Protein AF-A0A0L0BZN0-F1 (afdb_monomer_lite)

Structure (mmCIF, N/CA/C/O backbone):
data_AF-A0A0L0BZN0-F1
#
_entry.id   AF-A0A0L0BZN0-F1
#
loop_
_atom_site.group_PDB
_atom_site.id
_atom_site.type_symbol
_atom_site.label_atom_id
_atom_site.label_alt_id
_atom_site.label_comp_id
_atom_site.label_asym_id
_atom_site.label_entity_id
_atom_site.label_seq_id
_atom_site.pdbx_PDB_ins_code
_atom_site.Cartn_x
_atom_site.Cartn_y
_atom_site.Cartn_z
_atom_site.occupancy
_atom_site.B_iso_or_equiv
_atom_site.auth_seq_id
_atom_site.auth_comp_id
_atom_site.auth_asym_id
_atom_site.auth_atom_id
_atom_site.pdbx_PDB_model_num
ATOM 1 N N . MET A 1 1 ? 6.008 -5.250 12.023 1.00 67.69 1 MET A N 1
ATOM 2 C CA . MET A 1 1 ? 6.577 -5.212 10.674 1.00 67.69 1 MET A CA 1
ATOM 3 C C . MET A 1 1 ? 5.987 -6.363 9.876 1.00 67.69 1 MET A C 1
ATOM 5 O O . MET A 1 1 ? 6.172 -7.514 10.262 1.00 67.69 1 MET A O 1
ATOM 9 N N . LYS A 1 2 ? 5.183 -6.037 8.874 1.00 79.00 2 LYS A N 1
ATOM 10 C CA . LYS A 1 2 ? 4.597 -6.872 7.844 1.00 79.00 2 LYS A CA 1
ATOM 11 C C . LYS A 1 2 ? 5.675 -7.265 6.838 1.00 79.00 2 LYS A C 1
ATOM 13 O O . LYS A 1 2 ? 6.627 -6.530 6.587 1.00 79.00 2 LYS A O 1
ATOM 18 N N . GLU A 1 3 ? 5.539 -8.473 6.313 1.00 88.75 3 GLU A N 1
ATOM 19 C CA . GLU A 1 3 ? 6.440 -8.984 5.287 1.00 88.75 3 GLU A CA 1
ATOM 20 C C . GLU A 1 3 ? 6.220 -8.251 3.958 1.00 88.75 3 GLU A C 1
ATOM 22 O O . GLU A 1 3 ? 5.159 -7.677 3.711 1.00 88.75 3 GLU A O 1
ATOM 27 N N . THR A 1 4 ? 7.219 -8.297 3.082 1.00 93.56 4 THR A N 1
ATOM 28 C CA . THR A 1 4 ? 7.092 -7.852 1.696 1.00 93.56 4 THR A CA 1
ATOM 29 C C . THR A 1 4 ? 6.010 -8.662 0.973 1.00 93.56 4 THR A C 1
ATOM 31 O O . THR A 1 4 ? 6.008 -9.895 1.027 1.00 93.56 4 THR A O 1
ATOM 34 N N . VAL A 1 5 ? 5.112 -7.993 0.246 1.00 95.50 5 VAL A N 1
ATOM 35 C CA . VAL A 1 5 ? 3.976 -8.641 -0.433 1.00 95.50 5 VAL A CA 1
ATOM 36 C C . VAL A 1 5 ? 3.826 -8.210 -1.888 1.00 95.50 5 VAL A C 1
ATOM 38 O O . VAL A 1 5 ? 4.267 -7.139 -2.294 1.00 95.50 5 VAL A O 1
ATOM 41 N N . ASN A 1 6 ? 3.163 -9.053 -2.683 1.00 96.44 6 ASN A N 1
ATOM 42 C CA . ASN A 1 6 ? 2.621 -8.637 -3.975 1.00 96.44 6 ASN A CA 1
ATOM 43 C C . ASN A 1 6 ? 1.239 -8.024 -3.736 1.00 96.44 6 ASN A C 1
ATOM 45 O O . ASN A 1 6 ? 0.390 -8.659 -3.107 1.00 96.44 6 ASN A O 1
ATOM 49 N N . VAL A 1 7 ? 1.005 -6.828 -4.269 1.00 96.31 7 VAL A N 1
ATOM 50 C CA . VAL A 1 7 ? -0.298 -6.160 -4.197 1.00 96.31 7 VAL A CA 1
ATOM 51 C C . VAL A 1 7 ? -1.003 -6.341 -5.534 1.00 96.31 7 VAL A C 1
ATOM 53 O O . VAL A 1 7 ? -0.443 -6.054 -6.591 1.00 96.31 7 VAL A O 1
ATOM 56 N N . ASN A 1 8 ? -2.229 -6.863 -5.507 1.00 95.12 8 ASN A N 1
ATOM 57 C CA . ASN A 1 8 ? -2.979 -7.130 -6.732 1.00 95.12 8 ASN A CA 1
ATOM 58 C C . ASN A 1 8 ? -3.166 -5.839 -7.548 1.00 95.12 8 ASN A C 1
ATOM 60 O O . ASN A 1 8 ? -3.592 -4.828 -7.002 1.00 95.12 8 ASN A O 1
ATOM 64 N N . GLY A 1 9 ? -2.872 -5.889 -8.848 1.00 94.94 9 GLY A N 1
ATOM 65 C CA . GLY A 1 9 ? -2.922 -4.722 -9.737 1.00 94.94 9 GLY A CA 1
ATOM 66 C C . GLY A 1 9 ? -1.619 -3.921 -9.828 1.00 94.94 9 GLY A C 1
ATOM 67 O O . GLY A 1 9 ? -1.497 -3.106 -10.739 1.00 94.94 9 GLY A O 1
ATOM 68 N N . HIS A 1 10 ? -0.623 -4.199 -8.981 1.00 96.44 10 HIS A N 1
ATOM 69 C CA . HIS A 1 10 ? 0.664 -3.504 -8.995 1.00 96.44 10 HIS A CA 1
ATOM 70 C C . HIS A 1 10 ? 1.813 -4.450 -9.346 1.00 96.44 10 HIS A C 1
ATOM 72 O O . HIS A 1 10 ? 1.815 -5.637 -9.016 1.00 96.44 10 HIS A O 1
ATOM 78 N N . THR A 1 11 ? 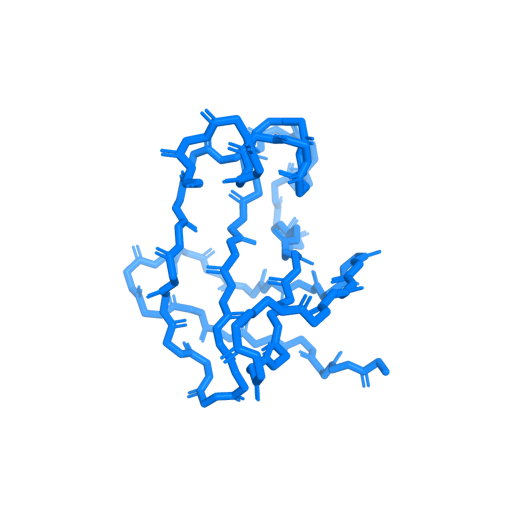2.803 -3.914 -10.055 1.00 95.94 11 THR A N 1
ATOM 79 C CA . THR A 1 11 ? 3.979 -4.675 -10.481 1.00 95.94 11 THR A CA 1
ATOM 80 C C . THR A 1 11 ? 4.948 -4.853 -9.321 1.00 95.94 11 THR A C 1
ATOM 82 O O . THR A 1 11 ? 5.270 -3.893 -8.623 1.00 95.94 11 THR A O 1
ATOM 85 N N . GLY A 1 12 ? 5.465 -6.073 -9.185 1.00 95.62 12 GLY A N 1
ATOM 86 C CA . GLY A 1 12 ? 6.533 -6.390 -8.248 1.00 95.62 12 GLY A CA 1
ATOM 87 C C . GLY A 1 12 ? 6.069 -6.482 -6.799 1.00 95.62 12 GLY A C 1
ATOM 88 O O . GLY A 1 12 ? 4.880 -6.573 -6.486 1.00 95.62 12 GLY A O 1
ATOM 89 N N . THR A 1 13 ? 7.058 -6.497 -5.919 1.00 97.19 13 THR A N 1
ATOM 90 C CA . THR A 1 13 ? 6.881 -6.598 -4.480 1.00 97.19 13 THR A CA 1
ATOM 91 C C . THR A 1 13 ? 6.954 -5.233 -3.809 1.00 97.19 13 THR A C 1
ATOM 93 O O . THR A 1 13 ? 7.600 -4.301 -4.296 1.00 97.19 13 THR A O 1
ATOM 96 N N . TRP A 1 14 ? 6.259 -5.133 -2.682 1.00 98.12 14 TRP A N 1
ATOM 97 C CA . TRP A 1 14 ? 6.112 -3.914 -1.910 1.00 98.12 14 TRP A CA 1
ATOM 98 C C . TRP A 1 14 ? 6.448 -4.199 -0.450 1.00 98.12 14 TRP A C 1
ATOM 100 O O . TRP A 1 14 ? 5.950 -5.180 0.113 1.00 98.12 14 TRP A O 1
ATOM 110 N N . CYS A 1 15 ? 7.295 -3.370 0.150 1.00 97.12 15 CYS A N 1
ATOM 111 C CA . CYS A 1 15 ? 7.752 -3.511 1.530 1.00 97.12 15 CYS A CA 1
ATOM 112 C C . CYS A 1 15 ? 7.051 -2.495 2.439 1.00 97.12 15 CYS A C 1
ATOM 114 O O . CYS A 1 15 ? 6.786 -1.368 2.029 1.00 97.12 15 CYS A O 1
ATOM 116 N N . GLU A 1 16 ? 6.722 -2.896 3.669 1.00 97.69 16 GLU A N 1
ATOM 117 C CA . GLU A 1 16 ? 6.183 -1.957 4.657 1.00 97.69 16 GLU A CA 1
ATOM 118 C C . GLU A 1 16 ? 7.270 -0.961 5.063 1.00 97.69 16 GLU A C 1
ATOM 120 O O . GLU A 1 16 ? 8.371 -1.356 5.461 1.00 97.69 16 GLU A O 1
ATOM 125 N N . ILE A 1 17 ? 6.917 0.321 5.026 1.00 97.38 17 ILE A N 1
ATOM 126 C CA . ILE A 1 17 ? 7.745 1.412 5.540 1.00 97.38 17 ILE A CA 1
ATOM 127 C C . ILE A 1 17 ? 7.126 2.098 6.764 1.00 97.38 17 ILE A C 1
ATOM 129 O O . ILE A 1 17 ? 7.863 2.700 7.542 1.00 97.38 17 ILE A O 1
ATOM 133 N N . ASP A 1 18 ? 5.809 1.975 6.966 1.00 97.88 18 ASP A N 1
ATOM 134 C CA . ASP A 1 18 ? 5.108 2.468 8.155 1.00 97.88 18 ASP A CA 1
ATOM 135 C C . ASP A 1 18 ? 3.758 1.748 8.360 1.00 97.88 18 ASP A C 1
ATOM 137 O O . ASP A 1 18 ? 3.220 1.135 7.432 1.00 97.88 18 ASP A O 1
ATOM 141 N N . SER A 1 19 ? 3.176 1.846 9.555 1.00 97.88 19 SER A N 1
ATOM 142 C CA . SER A 1 19 ? 1.814 1.376 9.841 1.00 97.88 19 SER A CA 1
ATOM 143 C C . SER A 1 19 ? 1.074 2.255 10.846 1.00 97.88 19 SER A C 1
ATOM 145 O O . SER A 1 19 ? 1.663 2.881 11.723 1.00 97.88 19 SER A O 1
ATOM 147 N N . THR A 1 20 ? -0.254 2.283 10.730 1.00 97.75 20 THR A N 1
ATOM 148 C CA . THR A 1 20 ? -1.126 3.050 11.626 1.00 97.75 20 THR A CA 1
ATOM 149 C C . THR A 1 20 ? -2.437 2.321 11.898 1.00 97.75 20 THR A C 1
ATOM 151 O O . THR A 1 20 ? -2.871 1.482 11.107 1.00 97.75 20 THR A O 1
ATOM 154 N N . GLU A 1 21 ? -3.082 2.648 13.017 1.00 97.75 21 GLU A N 1
ATOM 155 C CA . GLU A 1 21 ? -4.454 2.224 13.292 1.00 97.75 21 GLU A CA 1
ATOM 156 C C . GLU A 1 21 ? -5.426 3.280 12.752 1.00 97.75 21 GLU A C 1
ATOM 158 O O . GLU A 1 21 ? -5.385 4.446 13.146 1.00 97.75 21 GLU A O 1
ATOM 163 N N . PHE A 1 22 ? -6.327 2.865 11.865 1.00 97.00 22 PHE A N 1
ATOM 164 C CA . PHE A 1 22 ? -7.357 3.711 11.277 1.00 97.00 22 PHE A CA 1
ATOM 165 C C . PHE A 1 22 ? -8.713 3.008 11.369 1.00 97.00 22 PHE A C 1
ATOM 167 O O . PHE A 1 22 ? -8.900 1.918 10.835 1.00 97.00 22 PHE A O 1
ATOM 174 N N . ASN A 1 23 ? -9.676 3.618 12.069 1.00 94.94 23 ASN A N 1
ATOM 175 C CA . ASN A 1 23 ? -11.019 3.057 12.285 1.00 94.94 23 ASN A CA 1
ATOM 176 C C . ASN A 1 23 ? -11.042 1.627 12.873 1.00 94.94 23 ASN A C 1
ATOM 178 O O . ASN A 1 23 ? -11.943 0.843 12.577 1.00 94.94 23 ASN A O 1
ATOM 182 N N . GLY A 1 24 ? -10.075 1.294 13.734 1.00 96.50 24 GLY A N 1
ATOM 183 C CA . GLY A 1 24 ? -9.962 -0.027 14.364 1.00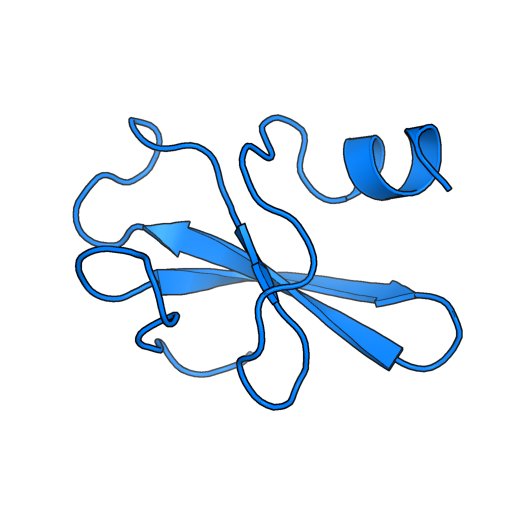 96.50 24 GLY A CA 1
ATOM 184 C C . GLY A 1 24 ? -9.362 -1.113 13.464 1.00 96.50 24 GLY A C 1
ATOM 185 O O . GLY A 1 24 ? -9.384 -2.285 13.837 1.00 96.50 24 GLY A O 1
ATOM 186 N N . GLU A 1 25 ? -8.836 -0.742 12.295 1.00 96.56 25 GLU A N 1
ATOM 187 C CA . GLU A 1 25 ? -8.063 -1.602 11.400 1.00 96.56 25 GLU A CA 1
ATOM 188 C C . GLU A 1 25 ? -6.605 -1.119 11.336 1.00 96.56 25 GLU A C 1
ATOM 190 O O . GLU A 1 25 ? -6.342 0.083 11.367 1.00 96.56 25 GLU A O 1
ATOM 195 N N . ILE A 1 26 ? -5.648 -2.048 11.237 1.00 97.38 26 ILE A N 1
ATOM 196 C CA . ILE A 1 26 ? -4.247 -1.701 10.976 1.00 97.38 26 ILE A CA 1
ATOM 197 C C . ILE A 1 26 ? -4.044 -1.574 9.466 1.00 97.38 26 ILE A C 1
ATOM 199 O O . ILE A 1 26 ? -4.290 -2.516 8.708 1.00 97.38 26 ILE A O 1
ATOM 203 N N . LEU A 1 27 ? -3.548 -0.414 9.049 1.00 98.19 27 LEU A N 1
ATOM 204 C CA . LEU A 1 27 ? -3.137 -0.132 7.681 1.00 98.19 27 LEU A CA 1
ATOM 205 C C . LEU A 1 27 ? -1.614 -0.065 7.587 1.00 98.19 27 LEU A C 1
ATOM 207 O O . LEU A 1 27 ? -0.935 0.341 8.532 1.00 98.19 27 LEU A O 1
ATOM 211 N N . TYR A 1 28 ? -1.090 -0.439 6.425 1.00 98.31 28 TYR A N 1
ATOM 212 C CA . TYR A 1 28 ? 0.343 -0.495 6.147 1.00 98.31 28 TYR A CA 1
ATOM 213 C C . TYR A 1 28 ? 0.664 0.379 4.944 1.00 98.31 28 TYR A C 1
ATOM 215 O O . TYR A 1 28 ? 0.053 0.204 3.888 1.00 98.31 28 TYR A O 1
ATOM 223 N N . LEU A 1 29 ? 1.615 1.297 5.107 1.00 98.38 29 LEU A N 1
ATOM 224 C CA . LEU A 1 29 ? 2.177 2.096 4.028 1.00 98.38 29 LEU A CA 1
ATOM 225 C C . LEU A 1 29 ? 3.306 1.300 3.377 1.00 98.38 29 LEU A C 1
ATOM 227 O O . LEU A 1 29 ? 4.235 0.846 4.049 1.00 98.38 29 LEU A O 1
ATOM 231 N N . MET A 1 30 ? 3.205 1.130 2.068 1.00 98.12 30 MET A N 1
ATOM 232 C CA . MET A 1 30 ? 4.033 0.224 1.296 1.00 98.12 30 MET A CA 1
ATOM 233 C C . MET A 1 30 ? 4.817 0.989 0.233 1.00 98.12 30 MET A C 1
ATOM 235 O O . MET A 1 30 ? 4.225 1.716 -0.567 1.00 98.12 30 MET A O 1
ATOM 239 N N . GLU A 1 31 ? 6.125 0.760 0.177 1.00 98.19 31 GLU A N 1
ATOM 240 C CA . GLU A 1 31 ? 7.017 1.270 -0.867 1.00 98.19 31 GLU A CA 1
ATOM 241 C C . GLU A 1 31 ? 7.332 0.166 -1.885 1.00 98.19 31 GLU A C 1
ATOM 243 O O . GLU A 1 31 ? 7.454 -1.012 -1.536 1.00 98.19 31 GLU A O 1
ATOM 248 N N . SER A 1 32 ? 7.457 0.528 -3.163 1.00 97.88 32 SER A N 1
ATOM 249 C CA . SER A 1 32 ? 7.851 -0.428 -4.197 1.00 97.88 32 SER A CA 1
ATOM 250 C C . SER A 1 32 ? 9.320 -0.807 -4.035 1.00 97.88 32 SER A C 1
ATOM 252 O O . SER A 1 32 ? 10.191 0.048 -4.156 1.00 97.88 32 SER A O 1
ATOM 254 N N . GLU A 1 33 ? 9.637 -2.094 -3.906 1.00 97.19 33 GLU A N 1
ATOM 255 C CA . GLU A 1 33 ? 11.045 -2.525 -3.875 1.00 97.19 33 GLU A CA 1
ATOM 256 C C . GLU A 1 33 ? 11.747 -2.336 -5.228 1.00 97.19 33 GLU A C 1
ATOM 258 O O . GLU A 1 33 ? 12.970 -2.227 -5.302 1.00 97.19 33 GLU A O 1
ATOM 263 N N . GLN A 1 34 ? 10.978 -2.313 -6.320 1.00 97.00 34 GLN A N 1
ATOM 264 C CA . GLN A 1 34 ? 11.517 -2.169 -7.670 1.00 97.00 34 GLN A CA 1
ATOM 265 C C . GLN A 1 34 ? 11.771 -0.706 -8.046 1.00 97.00 34 GLN A C 1
ATOM 267 O O . GLN A 1 34 ? 12.734 -0.418 -8.761 1.00 97.00 34 GLN A O 1
ATOM 272 N N . TYR A 1 35 ? 10.892 0.199 -7.617 1.00 97.06 35 TYR A N 1
ATOM 273 C CA . TYR A 1 35 ? 10.910 1.597 -8.048 1.00 97.06 35 TYR A CA 1
A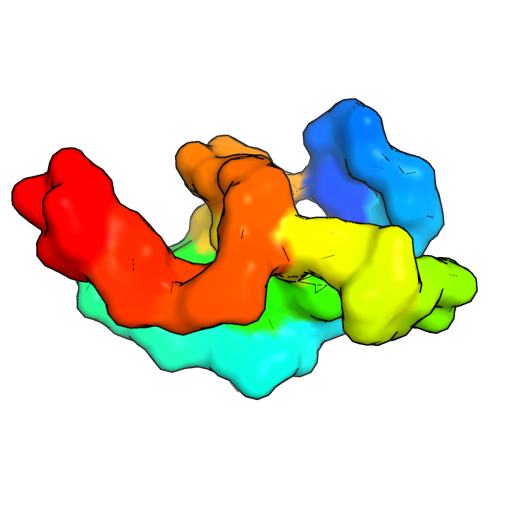TOM 274 C C . TYR A 1 35 ? 11.291 2.574 -6.926 1.00 97.06 35 TYR A C 1
ATOM 276 O O . TYR A 1 35 ? 11.719 3.692 -7.233 1.00 97.06 35 TYR A O 1
ATOM 284 N N . GLY A 1 36 ? 11.209 2.151 -5.660 1.00 95.31 36 GLY A N 1
ATOM 285 C CA . GLY A 1 36 ? 11.449 2.982 -4.481 1.00 95.31 36 GLY A CA 1
ATOM 286 C C . GLY A 1 36 ? 10.641 4.275 -4.541 1.00 95.31 36 GLY A C 1
ATOM 287 O O . GLY A 1 36 ? 9.504 4.284 -5.011 1.00 95.31 36 GLY A O 1
ATOM 288 N N . GLU A 1 37 ? 11.305 5.380 -4.212 1.00 93.69 37 GLU A N 1
ATOM 289 C CA . GLU A 1 37 ? 10.787 6.753 -4.297 1.00 93.69 37 GLU A CA 1
ATOM 290 C C . GLU A 1 37 ? 10.297 7.195 -5.694 1.00 93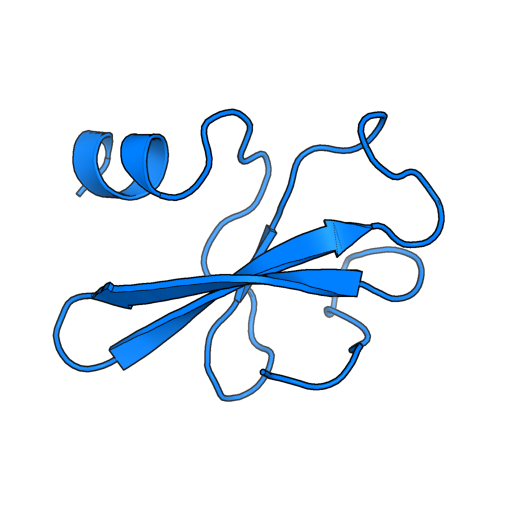.69 37 GLU A C 1
ATOM 292 O O . GLU A 1 37 ? 9.645 8.230 -5.819 1.00 93.69 37 GLU A O 1
ATOM 297 N N . ASN A 1 38 ? 10.597 6.447 -6.765 1.00 96.12 38 ASN A N 1
ATOM 298 C CA . ASN A 1 38 ? 10.125 6.774 -8.119 1.00 96.12 38 ASN A CA 1
ATOM 299 C C . ASN A 1 38 ? 8.701 6.268 -8.403 1.00 96.12 38 ASN A C 1
ATOM 301 O O . ASN A 1 38 ? 8.192 6.482 -9.506 1.00 96.12 38 ASN A O 1
ATOM 305 N N . ALA A 1 39 ? 8.074 5.576 -7.452 1.00 96.94 39 ALA A N 1
ATOM 306 C CA . ALA A 1 39 ? 6.666 5.214 -7.489 1.00 96.94 39 ALA A CA 1
ATOM 307 C C . ALA A 1 39 ? 5.962 5.776 -6.245 1.00 96.94 39 ALA A C 1
ATOM 309 O O . ALA A 1 39 ? 6.564 5.797 -5.171 1.00 96.94 39 ALA A O 1
ATOM 310 N N . PRO A 1 40 ? 4.698 6.213 -6.361 1.00 97.50 40 PRO A N 1
ATOM 311 C CA . PRO A 1 40 ? 3.924 6.558 -5.181 1.00 97.50 40 PRO A CA 1
ATOM 312 C C . PRO A 1 40 ? 3.728 5.325 -4.296 1.00 97.50 40 PRO A C 1
ATOM 314 O O . PRO A 1 40 ? 3.696 4.186 -4.776 1.00 97.50 40 PRO A O 1
ATOM 317 N N . CYS A 1 41 ? 3.583 5.563 -2.997 1.00 98.12 41 CYS A N 1
ATOM 318 C CA . CYS A 1 41 ? 3.310 4.509 -2.037 1.00 98.12 41 CYS A CA 1
ATOM 319 C C . CYS A 1 41 ? 1.883 3.968 -2.203 1.00 98.12 41 CYS A C 1
ATOM 321 O O . CYS A 1 41 ? 0.997 4.613 -2.774 1.00 98.12 41 CYS A O 1
ATOM 323 N N . LEU A 1 42 ? 1.660 2.781 -1.647 1.00 98.31 42 LEU A N 1
ATOM 324 C CA . LEU A 1 42 ? 0.332 2.191 -1.485 1.00 98.31 42 LEU A CA 1
ATOM 325 C C . LEU A 1 42 ? -0.005 2.109 -0.004 1.00 98.31 42 LE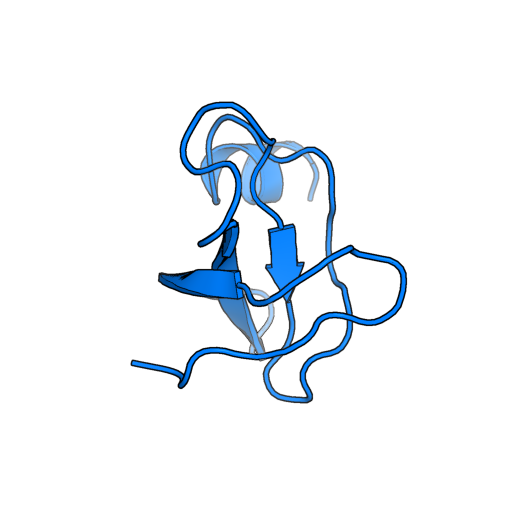U A C 1
ATOM 327 O O . LEU A 1 42 ? 0.877 1.893 0.821 1.00 98.31 42 LEU A O 1
ATOM 331 N N . ILE A 1 43 ? -1.286 2.182 0.330 1.00 98.31 43 ILE A N 1
ATOM 332 C CA . ILE A 1 43 ? -1.780 1.757 1.636 1.00 98.31 43 ILE A CA 1
ATOM 333 C C . ILE A 1 43 ? -2.560 0.466 1.438 1.00 98.31 43 ILE A C 1
ATOM 335 O O . ILE A 1 43 ? -3.471 0.400 0.607 1.00 98.31 43 ILE A O 1
ATOM 339 N N . ILE A 1 44 ? -2.219 -0.563 2.209 1.00 98.25 44 ILE A N 1
ATOM 340 C CA . ILE A 1 44 ? -2.904 -1.858 2.190 1.00 98.25 44 ILE A CA 1
ATOM 341 C C . ILE A 1 44 ? -3.458 -2.211 3.567 1.00 98.25 44 ILE A C 1
ATOM 343 O O . ILE A 1 44 ? -2.963 -1.752 4.599 1.00 98.25 44 ILE A O 1
ATOM 347 N N . ARG A 1 45 ? -4.467 -3.078 3.570 1.00 97.38 45 ARG A N 1
ATOM 348 C CA . ARG A 1 45 ? -5.029 -3.705 4.770 1.00 97.38 45 ARG A CA 1
ATOM 349 C C . ARG A 1 45 ? -4.187 -4.888 5.240 1.00 97.38 45 ARG A C 1
ATOM 351 O O . ARG A 1 45 ? -3.256 -5.342 4.559 1.00 97.38 45 ARG A O 1
ATOM 358 N N . GLU A 1 46 ? -4.537 -5.436 6.399 1.00 95.50 46 GLU A N 1
ATOM 359 C CA . GLU A 1 46 ? -3.892 -6.629 6.958 1.00 95.50 46 GLU A CA 1
ATOM 360 C C . GLU A 1 46 ? -3.961 -7.839 6.010 1.00 95.50 46 GLU A C 1
ATOM 362 O O . GLU A 1 46 ? -2.966 -8.547 5.854 1.00 95.50 46 GLU A O 1
ATOM 367 N N . ASP A 1 47 ? -5.059 -7.999 5.270 1.00 95.38 47 ASP A N 1
ATOM 368 C CA . ASP A 1 47 ? -5.291 -9.091 4.313 1.00 95.38 47 ASP A CA 1
ATOM 369 C C . ASP A 1 47 ? -4.624 -8.904 2.930 1.00 95.38 47 ASP A C 1
ATOM 371 O O . ASP A 1 47 ? -4.887 -9.671 2.003 1.00 95.38 47 ASP A O 1
ATOM 375 N N . ASN A 1 48 ? -3.737 -7.912 2.791 1.00 95.19 48 ASN A N 1
ATOM 376 C CA . ASN A 1 48 ? -3.042 -7.527 1.551 1.00 95.19 48 ASN A CA 1
ATOM 377 C C . ASN A 1 48 ? -3.944 -6.919 0.469 1.00 95.19 48 ASN A C 1
ATOM 379 O O . ASN A 1 48 ? -3.511 -6.769 -0.678 1.00 95.19 48 ASN A O 1
ATOM 383 N N . THR A 1 49 ? -5.179 -6.546 0.804 1.00 96.81 49 THR A N 1
ATOM 384 C CA . THR A 1 49 ? -6.023 -5.789 -0.121 1.00 96.81 49 THR A CA 1
ATOM 385 C C . THR A 1 49 ? -5.609 -4.324 -0.166 1.00 96.81 49 THR A C 1
ATOM 387 O O . THR A 1 49 ? -5.247 -3.721 0.846 1.00 96.81 49 THR A O 1
ATOM 390 N N . LEU A 1 50 ? -5.680 -3.744 -1.362 1.00 97.88 50 LEU A N 1
ATOM 391 C CA . LEU A 1 50 ? -5.429 -2.326 -1.574 1.00 97.88 50 LEU A CA 1
ATOM 392 C C . LEU A 1 50 ? -6.490 -1.487 -0.843 1.00 97.88 50 LEU A C 1
ATOM 394 O O . LEU A 1 50 ? -7.697 -1.724 -0.972 1.00 97.88 50 LEU A O 1
ATOM 398 N N . PHE A 1 51 ? -6.033 -0.511 -0.066 1.00 97.81 51 PHE A N 1
ATOM 399 C CA . PHE A 1 51 ? -6.871 0.489 0.592 1.00 97.8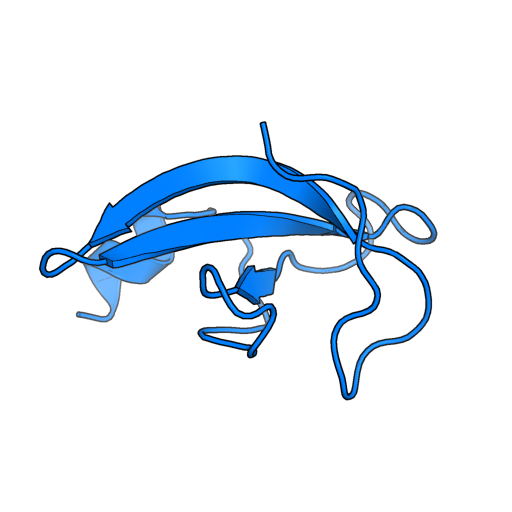1 51 PHE A CA 1
ATOM 400 C C . PHE A 1 51 ? -6.824 1.819 -0.168 1.00 97.81 51 PHE A C 1
ATOM 402 O O . PHE A 1 51 ? -7.874 2.393 -0.448 1.00 97.81 51 PHE A O 1
ATOM 409 N N . MET A 1 52 ? -5.620 2.285 -0.508 1.00 98.00 52 MET A N 1
ATOM 410 C CA . MET A 1 52 ? -5.373 3.534 -1.230 1.00 98.00 52 MET A CA 1
ATOM 411 C C . MET A 1 52 ? -4.113 3.394 -2.091 1.00 98.00 52 MET A C 1
ATOM 413 O O . MET A 1 52 ? -3.167 2.709 -1.706 1.00 98.00 52 MET A O 1
ATOM 417 N N . GLU A 1 53 ? -4.116 4.040 -3.249 1.00 97.94 53 GLU A N 1
ATOM 418 C CA . GLU A 1 53 ? -2.987 4.135 -4.178 1.00 97.94 53 GLU A CA 1
ATOM 419 C C . GLU A 1 53 ? -2.629 5.606 -4.421 1.00 97.94 53 GLU A C 1
ATOM 421 O O . GLU A 1 53 ? -3.344 6.493 -3.957 1.00 97.94 53 GLU A O 1
ATOM 426 N N . ASP A 1 54 ? -1.532 5.851 -5.142 1.00 97.38 54 ASP A N 1
ATOM 427 C CA . ASP A 1 54 ? -1.035 7.196 -5.455 1.00 97.38 54 ASP A CA 1
ATOM 428 C C . ASP A 1 54 ? -0.749 8.063 -4.210 1.00 97.38 54 ASP A C 1
ATOM 430 O O . ASP A 1 54 ? -1.012 9.265 -4.209 1.00 97.38 54 ASP A O 1
ATOM 434 N N . VAL A 1 55 ? -0.186 7.456 -3.155 1.00 98.00 55 VAL A N 1
ATOM 435 C CA . VAL A 1 55 ? 0.101 8.125 -1.875 1.00 98.00 55 VAL A CA 1
ATOM 436 C C . VAL A 1 55 ? 1.496 8.751 -1.882 1.00 98.00 55 VAL A C 1
ATOM 438 O O . VAL A 1 55 ? 2.491 8.039 -2.050 1.00 98.00 55 VAL A O 1
ATOM 441 N N . TYR A 1 56 ? 1.592 10.065 -1.654 1.00 96.94 56 TYR A N 1
ATOM 442 C CA . TYR A 1 56 ? 2.870 10.800 -1.671 1.00 96.94 56 TYR A CA 1
ATOM 443 C C . TYR A 1 56 ? 3.322 11.253 -0.280 1.00 96.94 56 TYR A C 1
ATOM 445 O O . TYR A 1 56 ? 4.511 11.178 0.025 1.00 96.94 56 TYR A O 1
ATOM 453 N N . ASN A 1 57 ? 2.394 11.684 0.576 1.00 96.44 57 ASN A N 1
ATOM 454 C CA . ASN A 1 57 ? 2.685 12.153 1.938 1.00 96.44 57 ASN A CA 1
ATOM 455 C C . ASN A 1 57 ? 2.258 11.145 3.023 1.00 96.44 57 ASN A C 1
ATOM 457 O O . ASN A 1 57 ? 1.917 11.516 4.143 1.00 96.44 57 ASN A O 1
ATOM 461 N N . GLY A 1 58 ? 2.280 9.850 2.698 1.00 97.06 58 GLY A N 1
ATOM 462 C CA . GLY A 1 58 ? 1.997 8.774 3.649 1.00 97.06 58 GLY A CA 1
ATOM 463 C C . GLY A 1 58 ? 0.606 8.877 4.282 1.00 97.06 58 GLY A C 1
ATOM 464 O O . GLY A 1 58 ? -0.382 9.166 3.610 1.00 97.06 58 GLY A O 1
ATOM 465 N N . PHE A 1 59 ? 0.516 8.628 5.589 1.00 98.25 59 PHE A N 1
ATOM 466 C CA . PHE A 1 59 ? -0.766 8.655 6.299 1.00 98.25 59 PHE A CA 1
ATOM 467 C C . PHE A 1 59 ? -1.331 10.062 6.527 1.00 98.25 59 PHE A C 1
ATOM 469 O O . PHE A 1 59 ? -2.519 10.170 6.821 1.00 98.25 59 PHE A O 1
ATOM 476 N N . ASP A 1 60 ? -0.552 11.132 6.344 1.00 97.75 60 ASP A N 1
ATOM 477 C CA . ASP A 1 60 ? -1.101 12.490 6.424 1.00 97.75 60 ASP A CA 1
ATOM 478 C C . ASP A 1 60 ? -2.174 12.697 5.337 1.00 97.75 60 ASP A C 1
ATOM 480 O O . ASP A 1 60 ? -3.254 13.202 5.631 1.00 97.75 60 ASP A O 1
ATOM 484 N N . GLU A 1 61 ? -1.958 12.178 4.119 1.00 97.38 61 GLU A N 1
ATOM 485 C CA . GLU A 1 61 ? -2.973 12.188 3.048 1.00 97.38 61 GLU A CA 1
ATOM 486 C C . GLU A 1 61 ? -4.221 11.374 3.404 1.00 97.38 61 GLU A C 1
ATOM 488 O O . GLU A 1 61 ? -5.340 11.781 3.089 1.00 97.38 61 GLU A O 1
ATOM 493 N N . LEU A 1 62 ? -4.053 10.239 4.092 1.00 96.56 62 LEU A N 1
ATOM 494 C CA . LEU A 1 62 ? -5.182 9.434 4.558 1.00 96.56 62 LEU A CA 1
ATOM 495 C C . LEU A 1 62 ? -6.094 10.259 5.478 1.00 96.56 62 LEU A C 1
ATOM 497 O O . LEU A 1 62 ? -7.309 10.260 5.281 1.00 96.56 62 LEU A O 1
ATOM 501 N N . PHE A 1 63 ? -5.515 10.962 6.454 1.00 95.88 63 PHE A N 1
ATOM 502 C CA . PHE A 1 63 ? -6.260 11.773 7.424 1.00 95.88 63 PHE A CA 1
ATOM 503 C C . PHE A 1 63 ? -6.798 13.090 6.847 1.00 95.88 63 PHE A C 1
ATOM 505 O O . PHE A 1 63 ? -7.697 13.694 7.426 1.00 95.88 63 PHE A O 1
ATOM 512 N N . GLU A 1 64 ? -6.259 13.562 5.723 1.00 96.06 64 GLU A N 1
ATOM 513 C CA . GLU A 1 64 ? -6.819 14.707 5.001 1.00 96.06 64 GLU A CA 1
ATOM 514 C C . GLU A 1 64 ? -8.053 14.328 4.168 1.00 96.06 64 GLU A C 1
ATOM 516 O O . GLU A 1 64 ? -8.943 15.159 3.966 1.00 96.06 64 GLU A O 1
ATOM 521 N N . ILE A 1 65 ? -8.117 13.085 3.679 1.00 94.06 65 ILE A N 1
ATOM 522 C CA . ILE A 1 65 ? -9.208 12.599 2.824 1.00 94.06 65 ILE A CA 1
ATOM 523 C C . ILE A 1 65 ? -10.413 12.102 3.642 1.00 94.06 65 ILE A C 1
ATOM 525 O O . ILE A 1 65 ? -11.549 12.237 3.172 1.00 94.06 65 ILE A O 1
ATOM 529 N N . TYR A 1 66 ? -10.191 11.537 4.833 1.00 91.94 66 TYR A N 1
ATOM 530 C CA . TYR A 1 66 ? -11.222 10.890 5.661 1.00 91.94 66 TYR A CA 1
ATOM 531 C C . TYR A 1 66 ? -11.330 11.482 7.066 1.00 91.94 66 TYR A C 1
ATOM 533 O O . TYR A 1 66 ? -12.487 11.671 7.513 1.00 91.94 66 TYR A O 1
#

Secondary structure (DSSP, 8-state):
-PPPEEPTTSSSEEEEEEEEEETTEEEEEEEETTTGGGS-EEEE-TTS-EEEEEESSTHHHHHHH-

Organism: Lucilia cuprina (NCBI:txid7375)

Radius of gyration: 10.82 Å; chains: 1; bounding box: 23×24×25 Å

Sequence (66 aa):
MKETVNVNGHTGTWCEIDSTEFNGEILYLMESEQYGENAPCLIIREDNTLFMEDVYNGFDELFEIY

Foldseek 3Di:
DDQWDDAPPDPAIWDFPDWDQDPNFIKTWTAHPVQGLNAAIFIAGPVRYTDDGNHDPPCVVVVVVD

pLDDT: mean 95.98, std 4.44, range [67.69, 98.38]

InterPro domains:
  IPR041258 Large polyvalent protein-associated domain 18 [PF18832] (4-62)